Protein AF-A0A412HWZ1-F1 (afdb_monomer)

Secondary structure (DSSP, 8-state):
--TTTTPEEEEEEEEEEEEEE--SS--EEEEEEEEEEEEEEEE--HHHHHHHHHHHTBTTTEEEEEEEEEETTEEEEEEEEEE---

Solvent-accessible surface area (backbone atoms only — not comparable to full-atom values): 5104 Å² total; per-residue (Å²): 133,72,76,57,78,87,44,47,78,74,47,54,29,42,33,71,35,20,32,76,43,85,49,101,86,57,72,38,34,42,86,32,82,91,31,66,33,80,50,75,43,65,52,69,55,71,75,44,47,54,52,46,40,63,73,56,32,53,83,76,50,18,38,78,42,83,45,73,30,34,46,83,88,36,82,42,81,45,77,46,64,36,47,62,85,128

Radius of gyration: 12.82 Å; Cα contacts (8 Å, |Δi|>4): 155; chains: 1; bounding box: 25×30×31 Å

Sequence (86 aa):
MDVLANSKYLGKATLKGYRKMDFIYYPGIVKDKNSIVEGEVYEVDEHTKQRVDLYEGEGYLFKCIDVEINLNNNPVKVKVYEYIVR

Mean predicted aligned error: 3.63 Å

Foldseek 3Di:
DPLCPPWAWQAKKKDAQWDWDDDPPDIFIAGHRHDIDIDTDTHDDPVSVVVVCVVCVDPPFWHWDWDWIQGVNDTDIDIDTHGDDD

Structure (mmCIF, N/CA/C/O backbone):
data_AF-A0A412HWZ1-F1
#
_entry.id   AF-A0A412HWZ1-F1
#
loop_
_atom_site.group_PDB
_atom_site.id
_atom_site.type_symbol
_atom_site.label_atom_id
_atom_site.label_alt_id
_atom_site.label_comp_id
_atom_site.label_asym_id
_atom_site.label_entity_id
_atom_site.label_seq_id
_atom_site.pdbx_PDB_ins_code
_atom_site.Cartn_x
_atom_site.Cartn_y
_atom_site.Cartn_z
_atom_site.occupancy
_atom_site.B_iso_or_equiv
_atom_site.auth_seq_id
_atom_site.auth_comp_id
_atom_site.auth_asym_id
_atom_site.auth_atom_id
_atom_site.pdbx_PDB_model_num
ATOM 1 N N . MET A 1 1 ? -0.821 -2.941 -18.449 1.00 57.72 1 MET A N 1
ATOM 2 C CA . MET A 1 1 ? -0.333 -4.181 -17.816 1.00 57.72 1 MET A CA 1
ATOM 3 C C . MET A 1 1 ? -0.808 -4.134 -16.383 1.00 57.72 1 MET A C 1
ATOM 5 O O . MET A 1 1 ? -0.497 -3.163 -15.710 1.00 57.72 1 MET A O 1
ATOM 9 N N . ASP A 1 2 ? -1.631 -5.088 -15.964 1.00 80.44 2 ASP A N 1
ATOM 10 C CA . ASP A 1 2 ? -2.073 -5.161 -14.573 1.00 80.44 2 ASP A CA 1
ATOM 11 C C . ASP A 1 2 ? -0.954 -5.816 -13.751 1.00 80.44 2 ASP A C 1
ATOM 13 O O . ASP A 1 2 ? -0.637 -6.993 -13.933 1.00 80.44 2 ASP A O 1
ATOM 17 N N . VAL A 1 3 ? -0.286 -5.018 -12.915 1.00 85.25 3 VAL A N 1
ATOM 18 C CA . VAL A 1 3 ? 0.860 -5.467 -12.112 1.00 85.25 3 VAL A CA 1
ATOM 19 C C . VAL A 1 3 ? 0.458 -6.478 -11.031 1.00 85.25 3 VAL A C 1
ATOM 21 O O . VAL A 1 3 ? 1.313 -7.274 -10.629 1.00 85.25 3 VAL A O 1
ATOM 24 N N . LEU A 1 4 ? -0.827 -6.510 -10.646 1.00 88.06 4 LEU A N 1
ATOM 25 C CA . LEU A 1 4 ? -1.403 -7.343 -9.582 1.00 88.06 4 LEU A CA 1
ATOM 26 C C . LEU A 1 4 ? -2.325 -8.464 -10.099 1.00 88.06 4 LEU A C 1
ATOM 28 O O . LEU A 1 4 ? -2.968 -9.128 -9.294 1.00 88.06 4 LEU A O 1
ATOM 32 N N . ALA A 1 5 ? -2.380 -8.720 -11.411 1.00 80.69 5 ALA A N 1
ATOM 33 C CA . ALA A 1 5 ? -3.391 -9.589 -12.038 1.00 80.69 5 ALA A CA 1
ATOM 34 C C . ALA A 1 5 ? -3.561 -10.996 -11.416 1.00 80.69 5 ALA A C 1
ATOM 36 O O . ALA A 1 5 ? -4.638 -11.577 -11.496 1.00 80.69 5 ALA A O 1
ATOM 37 N N . ASN A 1 6 ? -2.507 -11.551 -10.806 1.00 86.38 6 ASN A N 1
ATOM 38 C CA . ASN A 1 6 ? -2.514 -12.879 -10.171 1.00 86.38 6 ASN A CA 1
ATOM 39 C C . ASN A 1 6 ? -2.364 -12.819 -8.641 1.00 86.38 6 ASN A C 1
ATOM 41 O O . ASN A 1 6 ? -2.153 -13.844 -7.993 1.00 86.38 6 ASN A O 1
ATOM 45 N N . SER A 1 7 ? -2.411 -11.623 -8.062 1.00 93.94 7 SER A N 1
ATOM 46 C CA . SER A 1 7 ? -2.248 -11.411 -6.631 1.00 93.94 7 SER A CA 1
ATOM 47 C C . SER A 1 7 ? -3.544 -11.710 -5.892 1.00 93.94 7 SER A C 1
ATOM 49 O O . SER A 1 7 ? -4.644 -11.386 -6.340 1.00 93.94 7 SER A O 1
ATOM 51 N N . LYS A 1 8 ? -3.422 -12.328 -4.720 1.00 95.94 8 LYS A N 1
ATOM 52 C CA . LYS A 1 8 ? -4.582 -12.714 -3.921 1.00 95.94 8 LYS A CA 1
ATOM 53 C C . LYS A 1 8 ? -5.105 -11.502 -3.159 1.00 95.94 8 LYS A C 1
ATOM 55 O O . LYS A 1 8 ? -4.412 -10.950 -2.307 1.00 95.94 8 LYS A O 1
ATOM 60 N N . TYR A 1 9 ? -6.347 -11.123 -3.435 1.00 95.44 9 TYR A N 1
ATOM 61 C CA . TYR A 1 9 ? -7.056 -10.091 -2.684 1.00 95.44 9 TYR A CA 1
ATOM 62 C C . TYR A 1 9 ? -7.316 -10.542 -1.240 1.00 95.44 9 TYR A C 1
ATOM 64 O O . TYR A 1 9 ? -7.920 -11.593 -1.013 1.00 95.44 9 TYR A O 1
ATOM 72 N N . LEU A 1 10 ? -6.871 -9.750 -0.262 1.00 96.50 10 LEU A N 1
ATOM 73 C CA . LEU A 1 10 ? -7.051 -10.030 1.168 1.00 96.50 10 LEU A CA 1
ATOM 74 C C . LEU A 1 10 ? -8.204 -9.237 1.798 1.00 96.50 10 LEU A C 1
ATOM 76 O O . LEU A 1 10 ? -8.744 -9.653 2.825 1.00 96.50 10 LEU A O 1
ATOM 80 N N . GLY A 1 11 ? -8.599 -8.108 1.205 1.00 96.31 11 GLY A N 1
ATOM 81 C CA . GLY A 1 11 ? -9.726 -7.308 1.683 1.00 96.31 11 GLY A CA 1
ATOM 82 C C . GLY A 1 11 ? -9.506 -5.801 1.620 1.00 96.31 11 GLY A C 1
ATOM 83 O O . GLY A 1 11 ? -8.461 -5.309 1.187 1.00 96.31 11 GLY A O 1
ATOM 84 N N . LYS A 1 12 ? -10.519 -5.069 2.092 1.00 97.00 12 LYS A N 1
ATOM 85 C CA . LYS A 1 12 ? -10.468 -3.615 2.263 1.00 97.00 12 LYS A CA 1
ATOM 86 C C . LYS A 1 12 ? -9.758 -3.259 3.561 1.00 97.00 12 LYS A C 1
ATOM 88 O 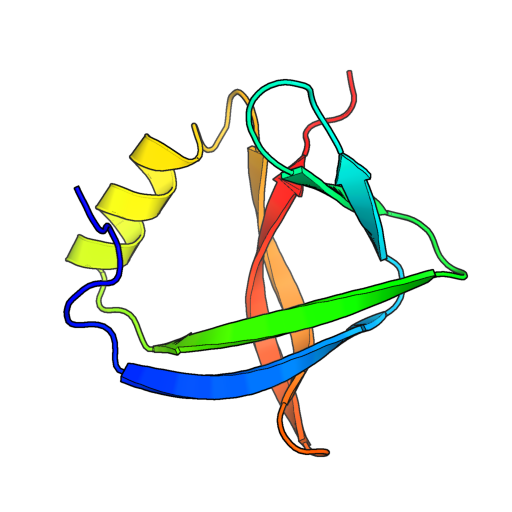O . LYS A 1 12 ? -9.927 -3.930 4.582 1.00 97.00 12 LYS A O 1
ATOM 93 N N . ALA A 1 13 ? -9.019 -2.161 3.535 1.00 97.69 13 ALA A N 1
ATOM 94 C CA . ALA A 1 13 ? -8.284 -1.681 4.688 1.00 97.69 13 ALA A CA 1
ATOM 95 C C . ALA A 1 13 ? -8.342 -0.166 4.848 1.00 97.69 13 ALA A C 1
ATOM 97 O O . ALA A 1 13 ? -8.587 0.578 3.894 1.00 97.69 13 ALA A O 1
ATOM 98 N N . THR A 1 14 ? -8.060 0.278 6.072 1.00 97.94 14 THR A N 1
ATOM 99 C CA . THR A 1 14 ? -7.840 1.689 6.384 1.00 97.94 14 THR A CA 1
ATOM 100 C C . THR A 1 14 ? -6.438 1.926 6.935 1.00 97.94 14 THR A C 1
ATOM 102 O O . THR A 1 14 ? -5.951 1.190 7.797 1.00 97.94 14 THR A O 1
ATOM 105 N N . LEU A 1 15 ? -5.794 2.979 6.434 1.00 97.94 15 LEU A N 1
ATOM 106 C CA . LEU A 1 15 ? -4.491 3.469 6.872 1.00 97.94 15 LEU A CA 1
ATOM 107 C C . LEU A 1 15 ? -4.670 4.853 7.502 1.00 97.94 15 LEU A C 1
ATOM 109 O O . LEU A 1 15 ? -4.989 5.821 6.814 1.00 97.94 15 LEU A O 1
ATOM 113 N N . LYS A 1 16 ? -4.476 4.948 8.819 1.00 97.69 16 LYS A N 1
ATOM 114 C CA . LYS A 1 16 ? -4.550 6.215 9.563 1.00 97.69 16 LYS A CA 1
ATOM 115 C C . LYS A 1 16 ? -3.229 6.980 9.480 1.00 97.69 16 LYS A C 1
ATOM 117 O O . LYS A 1 16 ? -2.162 6.379 9.387 1.00 97.69 16 LYS A O 1
ATOM 122 N N . GLY A 1 17 ? -3.295 8.303 9.591 1.00 97.00 17 GLY A N 1
ATOM 123 C CA . GLY A 1 17 ? -2.110 9.164 9.582 1.00 97.00 17 GLY A CA 1
ATOM 124 C C . GLY A 1 17 ? -1.593 9.483 8.177 1.00 97.00 17 GLY A C 1
ATOM 125 O O . GLY A 1 17 ? -0.444 9.910 8.028 1.00 97.00 17 GLY A O 1
ATOM 126 N N . TYR A 1 18 ? -2.437 9.271 7.166 1.00 97.06 18 TYR A N 1
ATOM 127 C CA . TYR A 1 18 ? -2.159 9.521 5.760 1.00 97.06 18 TYR A CA 1
ATOM 128 C C . TYR A 1 18 ? -3.367 10.146 5.078 1.00 97.06 18 TYR A C 1
ATOM 130 O O . TYR A 1 18 ? -4.508 9.873 5.450 1.00 97.06 18 TYR A O 1
ATOM 138 N N . ARG A 1 19 ? -3.114 10.913 4.020 1.00 95.12 19 ARG A N 1
ATOM 139 C CA . ARG A 1 19 ? -4.139 11.363 3.072 1.00 95.12 19 ARG A CA 1
ATOM 140 C C . ARG A 1 19 ? -3.772 10.953 1.652 1.00 95.12 19 ARG A C 1
ATOM 142 O O . ARG A 1 1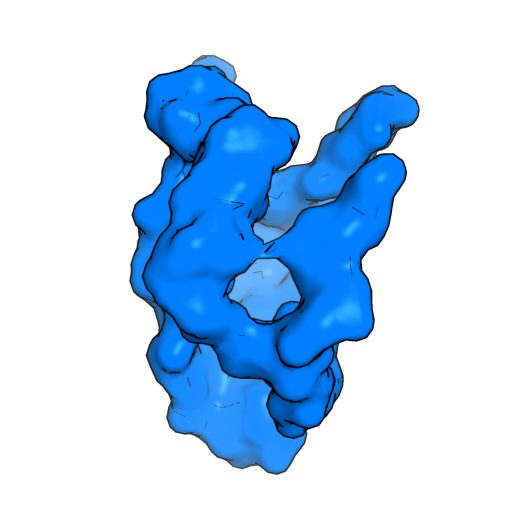9 ? -2.585 10.848 1.331 1.00 95.12 19 ARG A O 1
ATOM 149 N N . LYS A 1 20 ? -4.786 10.777 0.801 1.00 93.19 20 LYS A N 1
ATOM 150 C CA . LYS A 1 20 ? -4.581 10.679 -0.649 1.00 93.19 20 LYS A CA 1
ATOM 151 C C . LYS A 1 20 ? -4.169 12.049 -1.190 1.00 93.19 20 LYS A C 1
ATOM 153 O O . LYS A 1 20 ? -4.588 13.096 -0.687 1.00 93.19 20 LYS A O 1
ATOM 158 N N . MET A 1 21 ? -3.305 12.034 -2.187 1.00 88.12 21 MET A N 1
ATOM 159 C CA . MET A 1 21 ? -2.906 13.198 -2.954 1.00 88.12 21 MET A CA 1
ATOM 160 C C . MET A 1 21 ? -3.172 12.884 -4.416 1.00 88.12 21 MET A C 1
ATOM 162 O O . MET A 1 21 ? -2.527 12.004 -4.984 1.00 88.12 21 MET A O 1
ATOM 166 N N . ASP A 1 22 ? -4.146 13.579 -4.993 1.00 80.12 22 ASP A N 1
ATOM 167 C CA . ASP A 1 22 ? -4.490 13.417 -6.397 1.00 80.12 22 ASP A CA 1
ATOM 168 C C . ASP A 1 22 ? -3.486 14.204 -7.237 1.00 80.12 22 ASP A C 1
ATOM 170 O O . ASP A 1 22 ? -3.434 15.435 -7.194 1.00 80.12 22 ASP A O 1
ATOM 174 N N . PHE A 1 23 ? -2.655 13.483 -7.984 1.00 73.88 23 PHE A N 1
ATOM 175 C CA . PHE A 1 23 ? -1.852 14.067 -9.050 1.00 73.88 23 PHE A CA 1
ATOM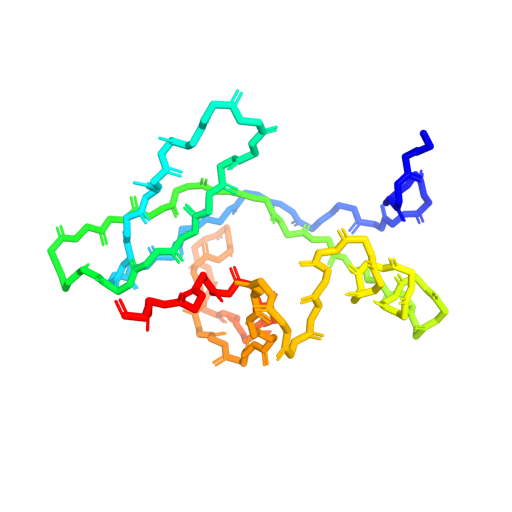 176 C C . PHE A 1 23 ? -2.580 13.915 -10.385 1.00 73.88 23 PHE A C 1
ATOM 178 O O . PHE A 1 23 ? -3.489 13.100 -10.522 1.00 73.88 23 PHE A O 1
ATOM 185 N N . ILE A 1 24 ? -2.126 14.652 -11.401 1.00 65.75 24 ILE A N 1
ATOM 186 C CA . ILE A 1 24 ? -2.686 14.584 -12.761 1.00 65.75 24 ILE A CA 1
ATOM 187 C C . ILE A 1 24 ? -2.598 13.159 -13.352 1.00 65.75 24 ILE A C 1
ATOM 189 O O . ILE A 1 24 ? -3.447 12.792 -14.157 1.00 65.75 24 ILE A O 1
ATOM 193 N N . TYR A 1 25 ? -1.608 12.349 -12.948 1.00 65.62 25 TYR A N 1
ATOM 194 C CA . TYR A 1 25 ? -1.318 11.055 -13.587 1.00 65.62 25 TYR A CA 1
ATOM 195 C C . TYR A 1 25 ? -1.481 9.820 -12.688 1.00 65.62 25 TYR A C 1
ATOM 197 O O . TYR A 1 25 ? -1.781 8.748 -13.205 1.00 65.62 25 TYR A O 1
ATOM 205 N N . TYR A 1 26 ? -1.291 9.931 -11.372 1.00 71.38 26 TYR A N 1
ATOM 206 C CA . TYR A 1 26 ? -1.401 8.795 -10.448 1.00 71.38 26 TYR A CA 1
ATOM 207 C C . TYR A 1 26 ? -1.582 9.295 -9.011 1.00 71.38 26 TYR A C 1
ATOM 209 O O . TYR A 1 26 ? -0.834 10.173 -8.593 1.00 71.38 26 TYR A O 1
ATOM 217 N N . PRO A 1 27 ? -2.551 8.785 -8.235 1.00 85.06 27 PRO A N 1
ATOM 218 C CA . PRO A 1 27 ? -2.704 9.177 -6.841 1.00 85.06 27 PRO A CA 1
ATOM 219 C C . PRO A 1 27 ? -1.534 8.653 -5.999 1.00 85.06 27 PRO A C 1
ATOM 221 O O . PRO A 1 27 ? -1.013 7.570 -6.244 1.00 85.06 27 PRO A O 1
ATOM 224 N N . GLY A 1 28 ? -1.149 9.404 -4.971 1.00 90.81 28 GLY A N 1
ATOM 225 C CA . GLY A 1 28 ? -0.175 8.968 -3.969 1.00 90.81 28 GLY A CA 1
ATOM 226 C C . GLY A 1 28 ? -0.703 9.131 -2.550 1.00 90.81 28 GLY A C 1
ATOM 227 O O . GLY A 1 28 ? -1.755 9.734 -2.333 1.00 90.81 28 GLY A O 1
ATOM 228 N N . ILE A 1 29 ? 0.040 8.628 -1.563 1.00 95.00 29 ILE A N 1
ATOM 229 C CA . ILE A 1 29 ? -0.229 8.908 -0.147 1.00 95.00 29 ILE A CA 1
ATOM 230 C C . ILE A 1 29 ? 0.910 9.719 0.464 1.00 95.00 29 ILE A C 1
ATOM 232 O O . ILE A 1 29 ? 2.085 9.483 0.185 1.00 95.00 29 ILE A O 1
ATOM 236 N N . VAL A 1 30 ? 0.550 10.667 1.323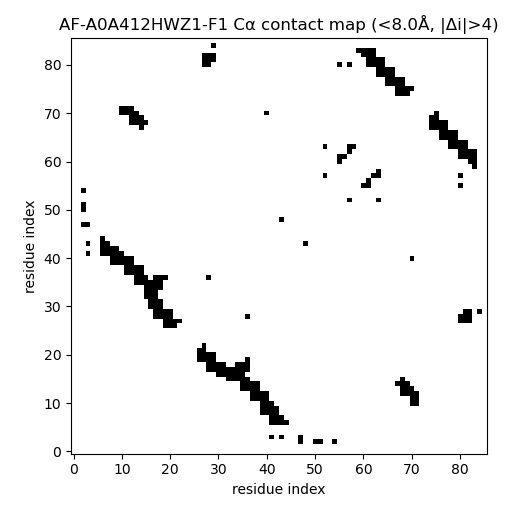 1.00 94.31 30 VAL A N 1
ATOM 237 C CA . VAL A 1 30 ? 1.491 11.462 2.123 1.00 94.31 30 VAL A CA 1
ATOM 238 C C . VAL A 1 30 ? 1.045 11.473 3.578 1.00 94.31 30 VAL A C 1
ATOM 240 O O . VAL A 1 30 ? -0.145 11.317 3.869 1.00 94.31 30 VAL A O 1
ATOM 243 N N . LYS A 1 31 ? 1.998 11.658 4.496 1.00 94.62 31 LYS A N 1
ATOM 244 C CA . LYS A 1 31 ? 1.719 11.755 5.932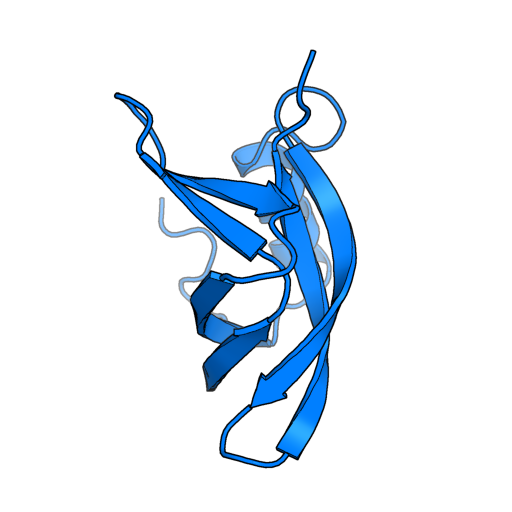 1.00 94.62 31 LYS A CA 1
ATOM 245 C C . LYS A 1 31 ? 0.754 12.902 6.220 1.00 94.62 31 LYS A C 1
ATOM 247 O O . LYS A 1 31 ? 0.985 14.038 5.817 1.00 94.62 31 LYS A O 1
ATOM 252 N N . ASP A 1 32 ? -0.285 12.594 6.981 1.00 95.50 32 ASP A N 1
ATOM 253 C CA . ASP A 1 32 ? -1.226 13.562 7.529 1.00 95.50 32 ASP A CA 1
ATOM 254 C C . ASP A 1 32 ? -1.939 12.957 8.743 1.00 95.50 32 ASP A C 1
ATOM 256 O O . ASP A 1 32 ? -2.778 12.067 8.615 1.00 95.50 32 ASP A O 1
ATOM 260 N N . LYS A 1 33 ? -1.585 13.425 9.944 1.00 93.88 33 LYS A N 1
ATOM 261 C CA . LYS A 1 33 ? -1.960 12.789 11.220 1.00 93.88 33 LYS A CA 1
ATOM 262 C C . LYS A 1 33 ? -3.470 12.690 11.449 1.00 93.88 33 LYS A C 1
ATOM 264 O O . LYS A 1 33 ? -3.894 11.831 12.215 1.00 93.88 33 LYS A O 1
ATOM 269 N N . ASN A 1 34 ? -4.253 13.544 10.796 1.00 95.19 34 ASN A N 1
ATOM 270 C CA . ASN A 1 34 ? -5.694 13.650 11.014 1.00 95.19 34 ASN A CA 1
ATOM 271 C C . ASN A 1 34 ? -6.523 12.947 9.932 1.00 95.19 34 ASN A C 1
ATOM 273 O O . ASN A 1 34 ? -7.750 12.986 9.990 1.00 95.19 34 ASN A O 1
ATOM 277 N N . SER A 1 35 ? -5.865 12.298 8.970 1.00 97.19 35 SER A N 1
ATOM 278 C CA . SER A 1 35 ? -6.522 11.701 7.811 1.00 97.19 35 SER A CA 1
ATOM 279 C C . SER A 1 35 ? -6.449 10.178 7.801 1.00 97.19 35 SER A C 1
ATOM 281 O O . SER A 1 35 ? -5.638 9.545 8.491 1.00 97.19 35 SER A O 1
ATOM 283 N N . ILE A 1 36 ? -7.349 9.594 7.011 1.00 97.06 36 ILE A N 1
ATOM 284 C CA . ILE A 1 36 ? -7.475 8.156 6.803 1.00 97.06 36 ILE A CA 1
ATOM 285 C C . ILE A 1 36 ? -7.527 7.894 5.300 1.00 97.06 36 ILE A C 1
ATOM 287 O O . ILE A 1 36 ? -8.288 8.530 4.572 1.00 97.06 36 ILE A O 1
ATOM 291 N N . VAL A 1 37 ? -6.735 6.928 4.846 1.00 97.12 37 VAL A N 1
ATOM 292 C CA . VAL A 1 37 ? -6.782 6.400 3.484 1.00 97.12 37 VAL A CA 1
ATOM 293 C C . VAL A 1 37 ? -7.530 5.077 3.496 1.00 97.12 37 VAL A C 1
ATOM 295 O O . VAL A 1 37 ? -7.154 4.156 4.217 1.00 97.12 37 VAL A O 1
ATOM 298 N N . GLU A 1 38 ? -8.564 4.970 2.668 1.00 96.44 38 GLU A N 1
ATOM 299 C CA . GLU A 1 38 ? -9.210 3.699 2.343 1.00 96.44 38 GLU A CA 1
ATOM 300 C C . GLU A 1 38 ? -8.557 3.072 1.110 1.00 96.44 38 GLU A C 1
ATOM 302 O O . GLU A 1 38 ? -8.309 3.762 0.108 1.00 96.44 38 GLU A O 1
ATOM 307 N N . GLY A 1 39 ? -8.309 1.767 1.181 1.00 94.94 39 GLY A N 1
ATOM 308 C CA . GLY A 1 39 ? -7.682 1.014 0.105 1.00 94.94 39 GLY A CA 1
ATOM 309 C C . GLY A 1 39 ? -7.902 -0.489 0.219 1.00 94.94 39 GLY A C 1
ATOM 310 O O . GLY A 1 39 ? -8.777 -0.969 0.942 1.00 94.94 39 GLY A O 1
ATOM 311 N N . GLU A 1 40 ? -7.086 -1.224 -0.518 1.00 95.69 40 GLU A N 1
ATOM 312 C CA . GLU A 1 40 ? -7.157 -2.672 -0.668 1.00 95.69 40 GLU A CA 1
ATOM 313 C C . GLU A 1 40 ? -5.798 -3.292 -0.368 1.00 95.69 40 GLU A C 1
ATOM 315 O O . GLU A 1 40 ? -4.759 -2.660 -0.559 1.00 95.69 40 GLU A O 1
ATOM 320 N N . VAL A 1 41 ? -5.813 -4.534 0.107 1.00 96.81 41 VAL A N 1
ATOM 321 C CA . VAL A 1 41 ? -4.599 -5.283 0.430 1.00 96.81 41 VAL A CA 1
ATOM 322 C C . VAL A 1 41 ? -4.539 -6.525 -0.434 1.00 96.81 41 VAL A C 1
ATOM 324 O O . VAL A 1 41 ? -5.512 -7.276 -0.527 1.00 96.81 41 VAL A O 1
ATOM 327 N N . TYR A 1 42 ? -3.370 -6.753 -1.020 1.00 97.06 42 TYR A N 1
ATOM 328 C CA . TYR A 1 42 ? -3.079 -7.911 -1.848 1.00 97.06 42 TYR A CA 1
ATOM 329 C C . TYR A 1 42 ? -1.860 -8.646 -1.295 1.00 97.06 42 TYR A C 1
ATOM 331 O O . TYR A 1 42 ? -0.869 -8.029 -0.904 1.00 97.06 42 TYR A O 1
ATOM 339 N N . GLU A 1 43 ? -1.938 -9.971 -1.270 1.00 96.56 43 GLU A N 1
ATOM 340 C CA . GLU A 1 43 ? -0.791 -10.845 -1.051 1.00 96.56 43 GLU A CA 1
ATOM 341 C C . GLU A 1 43 ? -0.053 -10.997 -2.385 1.00 96.56 43 GLU A C 1
ATOM 343 O O . GLU A 1 43 ? -0.657 -11.356 -3.404 1.00 96.56 43 GLU A O 1
ATOM 348 N N . VAL A 1 44 ? 1.243 -10.690 -2.387 1.00 95.38 44 VAL A N 1
ATOM 349 C CA . VAL A 1 44 ? 2.084 -10.705 -3.588 1.00 95.38 44 VAL A CA 1
ATOM 350 C C . VAL A 1 44 ? 3.333 -11.542 -3.345 1.00 95.38 44 VAL A C 1
ATOM 352 O O . VAL A 1 44 ? 3.883 -11.537 -2.244 1.00 95.38 44 VAL A O 1
ATOM 355 N N . ASP A 1 45 ? 3.786 -12.249 -4.379 1.00 95.31 45 ASP A N 1
ATOM 356 C CA . ASP A 1 45 ? 5.093 -12.901 -4.372 1.00 95.31 45 ASP A CA 1
ATOM 357 C C . ASP A 1 45 ? 6.225 -11.893 -4.641 1.00 95.31 45 ASP A C 1
ATOM 359 O O . ASP A 1 45 ? 5.997 -10.745 -5.035 1.00 95.31 45 ASP A O 1
ATOM 363 N N . GLU A 1 46 ? 7.466 -12.332 -4.438 1.00 94.44 46 GLU A N 1
ATOM 364 C CA . GLU A 1 46 ? 8.653 -11.487 -4.595 1.00 94.44 46 GLU A CA 1
ATOM 365 C C . GLU A 1 46 ? 8.815 -10.961 -6.032 1.00 94.44 46 GLU A C 1
ATOM 367 O O . GL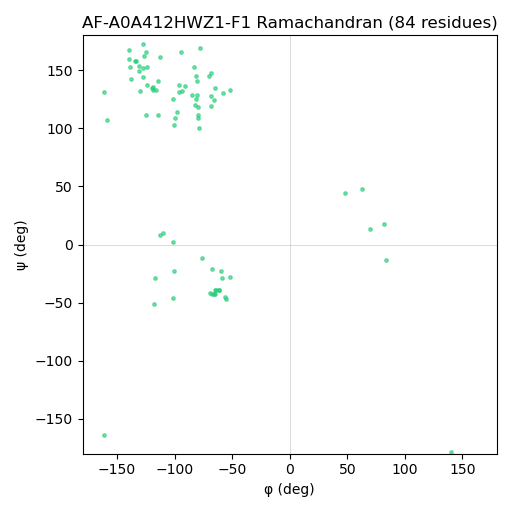U A 1 46 ? 9.138 -9.796 -6.251 1.00 94.44 46 GLU A O 1
ATOM 372 N N . HIS A 1 47 ? 8.515 -11.791 -7.035 1.00 93.69 47 HIS A N 1
ATOM 373 C CA . HIS A 1 47 ? 8.584 -11.381 -8.438 1.00 93.69 47 HIS A CA 1
ATOM 374 C C . HIS A 1 47 ? 7.562 -10.277 -8.753 1.00 93.69 47 HIS A C 1
ATOM 376 O O . HIS A 1 47 ? 7.853 -9.332 -9.484 1.00 93.69 47 HIS A O 1
ATOM 382 N N . THR A 1 48 ? 6.359 -10.365 -8.191 1.00 94.81 48 THR A N 1
ATOM 383 C CA . THR A 1 48 ? 5.330 -9.333 -8.315 1.00 94.81 48 THR A CA 1
ATOM 384 C C . THR A 1 48 ? 5.721 -8.080 -7.554 1.00 94.81 48 THR A C 1
ATOM 386 O O . THR A 1 48 ? 5.596 -6.991 -8.112 1.00 94.81 48 THR A O 1
ATOM 389 N N . LYS A 1 49 ? 6.274 -8.214 -6.345 1.00 95.25 49 LYS A N 1
ATOM 390 C CA . LYS A 1 49 ? 6.775 -7.078 -5.568 1.00 95.25 49 LYS A CA 1
ATOM 391 C C . LYS A 1 49 ? 7.797 -6.255 -6.355 1.00 95.25 49 LYS A C 1
ATOM 393 O O . LYS A 1 49 ? 7.623 -5.046 -6.457 1.00 95.25 49 LYS A O 1
ATOM 398 N N . GLN A 1 50 ? 8.765 -6.907 -6.997 1.00 94.75 50 GLN A N 1
ATOM 399 C CA . GLN A 1 50 ? 9.776 -6.243 -7.832 1.00 94.75 50 GLN A CA 1
ATOM 400 C C . GLN A 1 50 ? 9.168 -5.493 -9.026 1.00 94.75 50 GLN A C 1
ATOM 402 O O . GLN A 1 50 ? 9.598 -4.387 -9.355 1.00 94.75 50 GLN A O 1
ATOM 407 N N . ARG A 1 51 ? 8.138 -6.059 -9.673 1.00 94.62 51 ARG A N 1
ATOM 408 C CA . ARG A 1 51 ? 7.422 -5.355 -10.752 1.00 94.62 51 ARG A CA 1
ATOM 409 C C . ARG A 1 51 ? 6.693 -4.119 -10.235 1.00 94.62 51 ARG A C 1
ATOM 411 O O . ARG A 1 51 ? 6.680 -3.107 -10.929 1.00 94.62 51 ARG A O 1
ATOM 418 N N . VAL A 1 52 ? 6.088 -4.203 -9.048 1.00 94.69 52 VAL A N 1
ATOM 419 C CA . VAL A 1 52 ? 5.413 -3.060 -8.420 1.00 94.69 52 VAL A CA 1
ATOM 420 C C . VAL A 1 52 ? 6.433 -1.989 -8.026 1.00 94.69 52 VAL A C 1
ATOM 422 O O . VAL A 1 52 ? 6.194 -0.828 -8.324 1.00 94.69 52 VAL A O 1
ATOM 425 N N . ASP A 1 53 ? 7.591 -2.354 -7.467 1.00 95.69 53 ASP A N 1
ATOM 426 C CA . ASP A 1 53 ? 8.665 -1.395 -7.149 1.00 95.69 53 ASP A CA 1
ATOM 427 C C . ASP A 1 53 ? 9.108 -0.591 -8.377 1.00 95.69 53 ASP A C 1
ATOM 429 O O . ASP A 1 53 ? 9.226 0.634 -8.318 1.00 95.69 53 ASP A O 1
ATOM 433 N N . LEU A 1 54 ? 9.305 -1.271 -9.511 1.00 94.81 54 LEU A N 1
ATOM 434 C CA . LEU A 1 54 ? 9.653 -0.618 -10.771 1.00 94.81 54 LEU A CA 1
ATOM 435 C C . LEU A 1 54 ? 8.519 0.280 -11.284 1.00 94.81 54 LEU A C 1
ATOM 437 O O . LEU A 1 54 ? 8.782 1.386 -11.753 1.00 94.81 54 LEU A O 1
ATOM 441 N N . TYR A 1 55 ? 7.274 -0.196 -11.208 1.00 92.81 55 TYR A N 1
ATOM 442 C CA . TYR A 1 55 ? 6.098 0.543 -11.670 1.00 92.81 55 TYR A CA 1
ATOM 443 C C . TYR A 1 55 ? 5.859 1.822 -10.858 1.00 92.81 55 TYR A C 1
ATOM 445 O O . TYR A 1 55 ? 5.597 2.874 -11.435 1.00 92.81 55 TYR A O 1
ATOM 453 N N . GLU A 1 56 ? 6.004 1.740 -9.535 1.00 92.62 56 GLU A N 1
ATOM 454 C CA . GLU A 1 56 ? 5.874 2.875 -8.616 1.00 92.62 56 GLU A CA 1
ATOM 455 C C . GLU A 1 56 ? 7.113 3.788 -8.642 1.00 92.62 56 GLU A C 1
ATOM 457 O O . GLU A 1 56 ? 7.089 4.886 -8.096 1.00 92.62 56 GLU A O 1
ATOM 462 N N . GLY A 1 57 ? 8.221 3.378 -9.266 1.00 93.69 57 GLY A N 1
ATOM 463 C CA . GLY A 1 57 ? 9.462 4.154 -9.255 1.00 93.69 57 GLY A CA 1
ATOM 464 C C . GLY A 1 57 ? 10.025 4.307 -7.841 1.00 93.69 57 GLY A C 1
ATOM 465 O O . GLY A 1 57 ? 10.354 5.422 -7.414 1.00 93.69 57 GLY A O 1
ATOM 466 N N . GLU A 1 58 ? 10.092 3.193 -7.110 1.00 95.06 58 GLU A N 1
ATOM 467 C CA . GLU A 1 58 ? 10.644 3.124 -5.757 1.00 95.06 58 GLU A CA 1
ATOM 468 C C . GLU A 1 58 ? 12.057 3.741 -5.704 1.00 95.06 58 GLU A C 1
ATOM 470 O O . GLU A 1 58 ? 12.882 3.547 -6.598 1.00 95.06 58 GLU A O 1
ATOM 475 N N . GLY A 1 59 ? 12.298 4.592 -4.704 1.00 92.81 59 GLY A N 1
ATOM 476 C CA . GLY A 1 59 ? 13.545 5.340 -4.530 1.00 92.81 59 GLY A CA 1
ATOM 477 C C . GLY A 1 59 ? 13.641 6.647 -5.331 1.00 92.81 59 GLY A C 1
ATOM 478 O O . GLY A 1 59 ? 14.502 7.475 -5.028 1.00 92.81 59 GLY A O 1
ATOM 479 N N . TYR A 1 60 ? 12.752 6.884 -6.305 1.00 90.94 60 TYR A N 1
ATOM 480 C CA . TYR A 1 60 ? 12.729 8.121 -7.101 1.00 90.94 60 TYR A CA 1
ATOM 481 C C . TYR A 1 60 ? 11.434 8.932 -6.940 1.00 90.94 60 TYR A C 1
ATOM 483 O O . TYR A 1 60 ? 11.510 10.133 -6.659 1.00 90.94 60 TYR A O 1
ATOM 491 N N . LEU A 1 61 ? 10.270 8.289 -7.100 1.00 91.00 61 LEU A N 1
ATOM 492 C CA . LEU A 1 61 ? 8.936 8.900 -6.965 1.00 91.00 61 LEU A CA 1
ATOM 493 C C . LEU A 1 61 ? 8.286 8.562 -5.621 1.00 91.00 61 LEU A C 1
ATOM 495 O O . LEU A 1 61 ? 7.759 9.440 -4.934 1.00 91.00 61 LEU A O 1
ATOM 499 N N . PHE A 1 62 ? 8.352 7.291 -5.240 1.00 94.12 62 PHE A N 1
ATOM 500 C CA . PHE A 1 62 ? 7.774 6.769 -4.009 1.00 94.12 62 PHE A CA 1
ATOM 501 C C . PHE A 1 62 ? 8.829 6.011 -3.207 1.00 94.12 62 PHE A C 1
ATOM 503 O O . PHE A 1 62 ? 9.866 5.616 -3.732 1.00 94.12 62 PHE A O 1
ATOM 510 N N . LYS A 1 63 ? 8.569 5.793 -1.921 1.00 95.38 63 LYS A N 1
ATOM 511 C CA . LYS A 1 63 ? 9.359 4.900 -1.066 1.00 95.38 63 LYS A CA 1
ATOM 512 C C . LYS A 1 63 ? 8.473 3.786 -0.526 1.00 95.38 63 LYS A C 1
ATOM 514 O O . LYS A 1 63 ? 7.364 4.051 -0.055 1.00 95.38 63 LYS A O 1
ATOM 519 N N . CYS A 1 64 ? 8.968 2.554 -0.574 1.00 97.12 64 CYS A N 1
ATOM 520 C CA . CYS A 1 64 ? 8.272 1.404 -0.013 1.00 97.12 64 CYS A CA 1
ATOM 521 C C . CYS A 1 64 ? 8.540 1.328 1.495 1.00 97.12 64 CYS A C 1
ATOM 523 O O . CYS A 1 64 ? 9.683 1.192 1.927 1.00 97.12 64 CYS A O 1
ATOM 525 N N . ILE A 1 65 ? 7.491 1.391 2.313 1.00 97.00 65 ILE A N 1
ATOM 526 C CA . ILE A 1 65 ? 7.608 1.390 3.777 1.00 97.00 65 ILE A CA 1
ATOM 527 C C . ILE A 1 65 ? 6.669 0.373 4.412 1.00 97.00 65 ILE A C 1
ATOM 529 O O . ILE A 1 65 ? 5.582 0.110 3.900 1.00 97.00 65 ILE A O 1
ATOM 533 N N . ASP A 1 66 ? 7.078 -0.169 5.556 1.00 97.75 66 ASP A N 1
ATOM 534 C CA . ASP A 1 66 ? 6.216 -0.986 6.404 1.00 97.75 66 ASP A CA 1
ATOM 535 C C . ASP A 1 66 ? 5.318 -0.087 7.267 1.00 97.75 66 ASP A C 1
ATOM 537 O O . ASP A 1 66 ? 5.789 0.826 7.953 1.00 97.75 66 ASP A O 1
ATOM 541 N N . VAL A 1 67 ? 4.014 -0.352 7.239 1.00 97.81 67 VAL A N 1
ATOM 542 C CA . VAL A 1 67 ? 2.994 0.362 8.016 1.00 97.81 67 VAL A CA 1
ATOM 543 C C . VAL A 1 67 ? 2.033 -0.624 8.667 1.00 97.81 67 VAL A C 1
ATOM 545 O O . VAL A 1 67 ? 1.880 -1.758 8.215 1.00 97.81 67 VAL A O 1
ATOM 548 N N . GLU A 1 68 ? 1.361 -0.183 9.725 1.00 98.12 68 GLU A N 1
ATOM 549 C CA . GLU A 1 68 ? 0.229 -0.901 10.305 1.00 98.12 68 GLU A CA 1
ATOM 550 C C . GLU A 1 68 ? -1.080 -0.334 9.746 1.00 98.12 68 GLU A C 1
ATOM 552 O O . GLU A 1 68 ? -1.287 0.882 9.717 1.00 98.12 68 GLU A O 1
ATOM 557 N N . ILE A 1 69 ? -1.957 -1.226 9.297 1.00 98.12 69 ILE A N 1
ATOM 558 C CA . ILE A 1 69 ? -3.287 -0.916 8.767 1.00 98.12 69 ILE A CA 1
ATOM 559 C C . ILE A 1 69 ? -4.351 -1.693 9.530 1.00 98.12 69 ILE A C 1
ATOM 561 O O . ILE A 1 69 ? -4.052 -2.685 10.190 1.00 98.12 69 ILE A O 1
ATOM 565 N N . ASN A 1 70 ? -5.609 -1.294 9.369 1.00 98.06 70 ASN A N 1
ATOM 566 C CA . ASN A 1 70 ? -6.748 -2.086 9.808 1.00 98.06 70 ASN A CA 1
ATOM 567 C C . ASN A 1 70 ? -7.371 -2.824 8.612 1.00 98.06 70 ASN A C 1
ATOM 569 O O . ASN A 1 70 ? -8.082 -2.205 7.821 1.00 98.06 70 ASN A O 1
ATOM 573 N N . LEU A 1 71 ? -7.109 -4.126 8.478 1.00 97.81 71 LEU A N 1
ATOM 574 C CA . LEU A 1 71 ? -7.665 -5.010 7.447 1.00 97.81 71 LEU A CA 1
ATOM 575 C C . LEU A 1 71 ? -8.851 -5.785 8.031 1.00 97.81 71 LEU A C 1
ATOM 577 O O . LEU A 1 71 ? -8.670 -6.608 8.926 1.00 97.81 71 LEU A O 1
ATOM 581 N N . ASN A 1 72 ? -10.067 -5.537 7.539 1.00 92.81 72 ASN A N 1
ATOM 582 C CA . ASN A 1 72 ? -11.287 -6.186 8.047 1.00 92.81 72 ASN A CA 1
ATOM 583 C C . ASN A 1 72 ? -11.400 -6.165 9.595 1.00 92.81 72 ASN A C 1
ATOM 585 O O . ASN A 1 72 ? -11.723 -7.181 10.205 1.00 92.81 72 ASN A O 1
ATOM 589 N N . ASN A 1 73 ? -11.109 -5.022 10.231 1.00 89.31 73 ASN A N 1
ATOM 590 C CA . ASN A 1 73 ? -11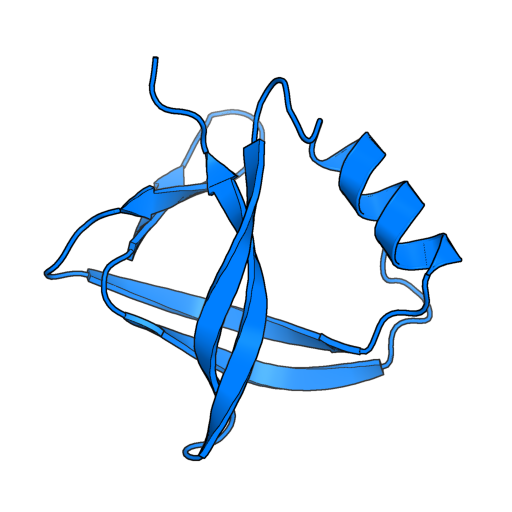.076 -4.830 11.695 1.00 89.31 73 ASN A CA 1
ATOM 591 C C . ASN A 1 73 ? -9.936 -5.527 12.460 1.00 89.31 73 ASN A C 1
ATOM 593 O O . ASN A 1 73 ? -9.975 -5.567 13.689 1.00 89.31 73 ASN A O 1
ATOM 597 N N . ASN A 1 74 ? -8.913 -6.027 11.762 1.00 95.31 74 ASN A N 1
ATOM 598 C CA . ASN A 1 74 ? -7.716 -6.586 12.378 1.00 95.31 74 ASN A CA 1
ATOM 599 C C . ASN A 1 74 ? -6.472 -5.754 12.025 1.00 95.31 74 ASN A C 1
ATOM 601 O O . ASN A 1 74 ? -6.259 -5.450 10.846 1.00 95.31 74 ASN A O 1
ATOM 605 N N . PRO A 1 75 ? -5.621 -5.405 13.008 1.00 97.19 75 PRO A N 1
ATOM 606 C CA . PRO A 1 75 ? -4.354 -4.742 12.739 1.00 97.19 75 PRO A CA 1
ATOM 607 C C . PRO A 1 75 ? -3.387 -5.699 12.029 1.00 97.19 75 PRO A C 1
ATOM 609 O O . PRO A 1 75 ? -3.144 -6.812 12.499 1.00 97.19 75 PRO A O 1
ATOM 612 N N . VAL A 1 76 ? -2.830 -5.271 10.896 1.00 97.75 76 VAL A N 1
ATOM 613 C CA . VAL A 1 76 ? -1.879 -6.055 10.091 1.00 97.75 76 VAL A CA 1
ATOM 614 C C . VAL A 1 76 ? -0.745 -5.152 9.608 1.00 97.75 76 VAL A C 1
ATOM 616 O O . VAL A 1 76 ? -0.972 -3.997 9.249 1.00 97.75 76 VAL A O 1
ATOM 619 N N . LYS A 1 77 ? 0.483 -5.684 9.579 1.00 97.88 77 LYS A N 1
ATOM 620 C CA . LYS A 1 77 ? 1.639 -5.011 8.970 1.00 97.88 77 LYS A CA 1
ATOM 621 C C . LYS A 1 77 ? 1.685 -5.288 7.473 1.00 97.88 77 LYS A C 1
ATOM 623 O O . LYS A 1 77 ? 1.652 -6.446 7.065 1.00 97.88 77 LYS A O 1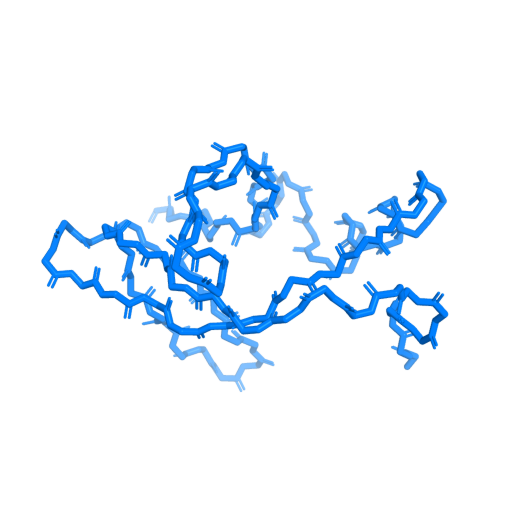
ATOM 628 N N . VAL A 1 78 ? 1.793 -4.235 6.675 1.00 97.88 78 VAL A N 1
ATOM 629 C CA . VAL A 1 78 ? 1.856 -4.310 5.209 1.00 97.88 78 VAL A CA 1
ATOM 630 C C . VAL A 1 78 ? 2.877 -3.325 4.659 1.00 97.88 78 VAL A C 1
ATOM 632 O O . VAL A 1 78 ? 3.320 -2.419 5.365 1.00 97.88 78 VAL A O 1
ATOM 635 N N . LYS A 1 79 ? 3.209 -3.478 3.377 1.00 97.88 79 LYS A N 1
ATOM 636 C CA . LYS A 1 79 ? 4.015 -2.512 2.632 1.00 97.88 79 LYS A CA 1
ATOM 637 C C . LYS A 1 79 ? 3.121 -1.556 1.850 1.00 97.88 79 LYS A C 1
ATOM 639 O O . LYS A 1 79 ? 2.155 -1.992 1.229 1.00 97.88 79 LYS A O 1
ATOM 644 N N . VAL A 1 80 ? 3.459 -0.270 1.870 1.00 97.25 80 VAL A N 1
ATOM 645 C CA . VAL A 1 80 ? 2.805 0.782 1.072 1.00 97.25 80 VAL A CA 1
ATOM 646 C C . VAL A 1 80 ? 3.847 1.667 0.396 1.00 97.25 80 VAL A C 1
ATOM 648 O O . VAL A 1 80 ? 4.979 1.765 0.870 1.00 97.25 80 VAL A O 1
ATOM 651 N N . TYR A 1 81 ? 3.448 2.341 -0.681 1.00 96.12 81 TYR A N 1
ATOM 652 C CA . TYR A 1 81 ? 4.279 3.305 -1.399 1.00 96.12 81 TYR A CA 1
ATOM 653 C C . TYR A 1 81 ? 3.898 4.726 -0.978 1.00 96.12 81 TYR A C 1
ATOM 655 O O . TYR A 1 81 ? 2.815 5.216 -1.290 1.00 96.12 81 TYR A O 1
ATOM 663 N N . GLU A 1 82 ? 4.776 5.381 -0.220 1.00 95.25 82 GLU A N 1
ATOM 664 C CA . GLU A 1 82 ? 4.604 6.767 0.229 1.00 95.25 82 GLU A CA 1
ATOM 665 C C . GLU A 1 82 ? 5.285 7.719 -0.755 1.00 95.25 82 GLU A C 1
ATOM 667 O O . GLU A 1 82 ? 6.440 7.503 -1.125 1.00 95.25 82 GLU A O 1
ATOM 672 N N . TYR A 1 83 ? 4.592 8.782 -1.167 1.00 93.50 83 TYR A N 1
ATOM 673 C CA . TYR A 1 83 ? 5.158 9.766 -2.086 1.00 93.50 83 TYR A CA 1
ATOM 674 C C . TYR A 1 83 ? 6.335 10.502 -1.439 1.00 93.50 83 TYR A C 1
ATOM 676 O O . TYR A 1 83 ? 6.254 10.948 -0.287 1.00 93.50 83 TYR A O 1
ATOM 684 N N . ILE A 1 84 ? 7.427 10.662 -2.187 1.00 90.75 84 ILE A N 1
ATOM 685 C CA . ILE A 1 84 ? 8.597 11.408 -1.726 1.00 90.75 84 ILE A CA 1
ATOM 686 C C . ILE A 1 84 ? 8.307 12.903 -1.885 1.00 90.75 84 ILE A C 1
ATOM 688 O O . ILE A 1 84 ? 8.412 13.471 -2.971 1.00 90.75 84 ILE A O 1
ATOM 692 N N . VAL A 1 85 ? 7.945 13.554 -0.778 1.00 77.75 85 VAL A N 1
ATOM 693 C CA . VAL A 1 85 ? 7.860 15.018 -0.718 1.00 77.75 85 VAL A CA 1
ATOM 694 C C . VAL A 1 85 ? 9.278 15.580 -0.833 1.00 77.75 85 VAL A C 1
ATOM 696 O O . VAL A 1 85 ? 10.130 15.263 -0.001 1.00 77.75 85 VAL A O 1
ATOM 699 N N . ARG A 1 86 ? 9.527 16.371 -1.879 1.00 64.06 86 ARG A N 1
ATO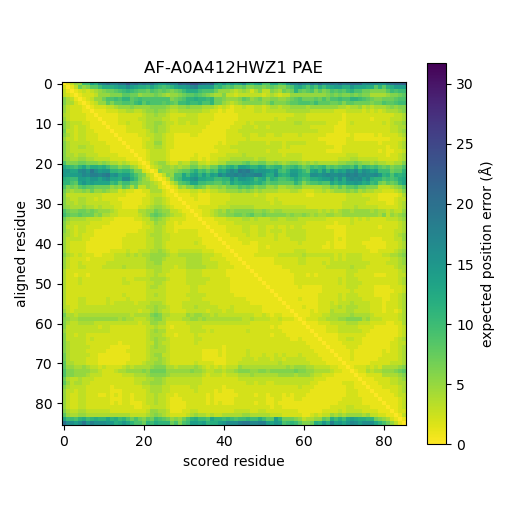M 700 C CA . ARG A 1 86 ? 10.743 17.177 -2.035 1.00 64.06 86 ARG A CA 1
ATOM 701 C C . ARG A 1 86 ? 10.510 18.595 -1.544 1.00 64.06 86 ARG A C 1
ATOM 703 O O . ARG A 1 86 ? 9.363 19.072 -1.695 1.00 64.06 86 ARG A O 1
#

Nearest PDB structures (foldseek):
  3juc-assembly1_A  TM=8.349E-01  e=3.303E-03  Homo sapiens
  2qik-assembly1_A  TM=8.483E-01  e=5.753E-03  Bacillus subtilis
  7xi6-assembly1_A  TM=4.463E-01  e=5.286E+00  Saccharolobus solfataricus
  7xi6-assembly1_B  TM=3.280E-01  e=2.872E+00  Saccharolobus solfataricus

pLDDT: mean 92.21, std 8.36, range [57.72, 98.12]